Protein AF-A0A8J7TDW5-F1 (afdb_monomer_lite)

InterPro domains:
  IPR042567 Spindlin/spermiogenesis-specific domain superfamily [G3DSA:2.80.10.70] (2-110)

pLDDT: mean 83.01, std 13.61, range [36.34, 96.0]

Structure (mmCIF, N/CA/C/O backbone):
data_AF-A0A8J7TDW5-F1
#
_entry.id   AF-A0A8J7TDW5-F1
#
loop_
_atom_site.group_PDB
_atom_site.id
_atom_site.type_symbol
_atom_site.label_atom_id
_atom_site.label_alt_id
_atom_site.label_comp_id
_atom_site.label_asym_id
_atom_site.label_entity_id
_atom_site.label_seq_id
_atom_site.pdbx_PDB_ins_code
_atom_site.Cartn_x
_atom_site.Cartn_y
_atom_site.Cartn_z
_atom_site.occupancy
_atom_site.B_iso_or_equiv
_atom_site.auth_seq_id
_atom_site.auth_comp_id
_atom_site.auth_asym_id
_atom_site.auth_atom_id
_atom_site.pdbx_PDB_model_num
ATOM 1 N N . MET A 1 1 ? 6.252 -26.415 -22.460 1.00 36.34 1 MET A N 1
ATOM 2 C CA . MET A 1 1 ? 7.659 -26.173 -22.074 1.00 36.34 1 MET A CA 1
ATOM 3 C C . MET A 1 1 ? 7.714 -26.194 -20.548 1.00 36.34 1 MET A C 1
ATOM 5 O O . MET A 1 1 ? 7.182 -25.281 -19.939 1.00 36.34 1 MET A O 1
ATOM 9 N N . ARG A 1 2 ? 8.193 -27.280 -19.920 1.00 44.38 2 ARG A N 1
ATOM 10 C CA . ARG A 1 2 ? 8.359 -27.355 -18.454 1.00 44.38 2 ARG A CA 1
ATOM 11 C C . ARG A 1 2 ? 9.773 -26.884 -18.127 1.00 44.38 2 ARG A C 1
ATOM 13 O O . ARG A 1 2 ? 10.728 -27.600 -18.412 1.00 44.38 2 ARG A O 1
ATOM 20 N N . LEU A 1 3 ? 9.892 -25.666 -17.610 1.00 48.12 3 LEU A N 1
ATOM 21 C CA . LEU A 1 3 ? 11.130 -25.189 -16.997 1.00 48.12 3 L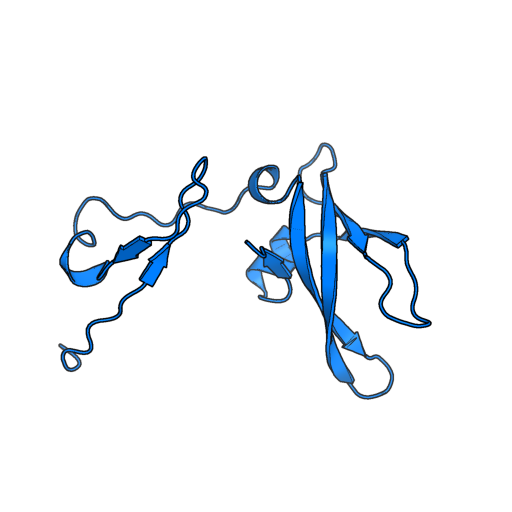EU A CA 1
ATOM 22 C C . LEU A 1 3 ? 11.374 -25.999 -15.711 1.00 48.12 3 LEU A C 1
ATOM 24 O O . LEU A 1 3 ? 10.423 -26.397 -15.039 1.00 48.12 3 LEU A O 1
ATOM 28 N N . GLY A 1 4 ? 12.641 -26.326 -15.455 1.00 47.81 4 GLY A N 1
ATOM 29 C CA . GLY A 1 4 ? 13.097 -27.247 -14.411 1.00 47.81 4 GLY A CA 1
ATOM 30 C C . GLY A 1 4 ? 12.529 -26.966 -13.016 1.00 47.81 4 GLY A C 1
ATOM 31 O O . GLY A 1 4 ? 12.219 -25.830 -12.672 1.00 47.81 4 GLY A O 1
ATOM 32 N N . GLY A 1 5 ? 12.393 -28.034 -12.226 1.00 57.06 5 GLY A N 1
ATOM 33 C CA . GLY A 1 5 ? 11.726 -28.069 -10.923 1.00 57.06 5 GLY A CA 1
ATOM 34 C C . GLY A 1 5 ? 12.406 -27.274 -9.808 1.00 57.06 5 GLY A C 1
ATOM 35 O O . GLY A 1 5 ? 12.922 -27.867 -8.864 1.00 57.06 5 GLY A O 1
ATOM 36 N N . GLN A 1 6 ? 12.363 -25.945 -9.880 1.00 62.31 6 GLN A N 1
ATOM 37 C CA . GLN A 1 6 ? 12.472 -25.125 -8.680 1.00 62.31 6 GLN A CA 1
ATOM 38 C C . GLN A 1 6 ? 11.124 -25.097 -7.961 1.00 62.31 6 GLN A C 1
ATOM 40 O O . GLN A 1 6 ? 10.111 -24.642 -8.491 1.00 62.31 6 GLN A O 1
ATOM 45 N N . GLU A 1 7 ? 11.119 -25.627 -6.741 1.00 71.75 7 GLU A N 1
ATOM 46 C CA . GLU A 1 7 ? 9.991 -25.535 -5.824 1.00 71.75 7 GLU A CA 1
ATOM 47 C C . GLU A 1 7 ? 10.049 -24.170 -5.128 1.00 71.75 7 GLU A C 1
ATOM 49 O O . GLU A 1 7 ? 10.918 -23.915 -4.295 1.00 71.75 7 GLU A O 1
ATOM 54 N N . TYR A 1 8 ? 9.143 -23.267 -5.504 1.00 77.69 8 TYR A N 1
ATOM 55 C CA . TYR A 1 8 ? 9.021 -21.962 -4.858 1.00 77.69 8 TYR A CA 1
ATOM 56 C C . TYR A 1 8 ? 8.172 -22.092 -3.593 1.00 77.69 8 TYR A C 1
ATOM 58 O O . TYR A 1 8 ? 7.005 -22.486 -3.656 1.00 77.69 8 TYR A O 1
ATOM 66 N N . ILE A 1 9 ? 8.766 -21.758 -2.446 1.00 84.38 9 ILE A N 1
ATOM 67 C CA . ILE A 1 9 ? 8.079 -21.711 -1.155 1.00 84.38 9 ILE A CA 1
ATOM 68 C C . ILE A 1 9 ? 7.713 -20.256 -0.855 1.00 84.38 9 ILE A C 1
ATOM 70 O O . ILE A 1 9 ? 8.578 -19.388 -0.767 1.00 84.38 9 ILE A O 1
ATOM 74 N N . PHE A 1 10 ? 6.424 -20.003 -0.663 1.00 84.31 10 PHE A N 1
ATOM 75 C CA . PHE A 1 10 ? 5.873 -18.684 -0.376 1.00 84.31 10 PHE A CA 1
ATOM 76 C C . PHE A 1 10 ? 5.650 -18.503 1.120 1.00 84.31 10 PHE A C 1
ATOM 78 O O . PHE A 1 10 ? 5.081 -19.388 1.764 1.00 84.31 10 PHE A O 1
ATOM 85 N N . LYS A 1 11 ? 6.053 -17.344 1.658 1.00 87.94 11 LYS A N 1
ATOM 86 C CA . LYS A 1 11 ? 5.669 -16.903 3.004 1.00 87.94 11 LYS A CA 1
ATOM 87 C C . LYS A 1 11 ? 4.324 -16.201 2.923 1.00 87.94 11 LYS A C 1
ATOM 89 O O . LYS A 1 11 ? 4.226 -15.181 2.254 1.00 87.94 11 LYS A O 1
ATOM 94 N N . ILE A 1 12 ? 3.314 -16.698 3.624 1.00 86.75 12 ILE A N 1
ATOM 95 C CA . ILE A 1 12 ? 1.962 -16.130 3.582 1.00 86.75 12 ILE A CA 1
ATOM 96 C C . ILE A 1 12 ? 1.528 -15.723 4.989 1.00 86.75 12 ILE A C 1
ATOM 98 O O . ILE A 1 12 ? 1.668 -16.498 5.941 1.00 86.75 12 ILE A O 1
ATOM 102 N N . LYS A 1 13 ? 1.006 -14.498 5.111 1.00 86.00 13 LYS A N 1
ATOM 103 C CA . LYS A 1 13 ? 0.278 -14.006 6.285 1.00 86.00 13 LYS A CA 1
ATOM 104 C C . LYS A 1 13 ? -1.206 -14.027 5.950 1.00 86.00 13 LYS A C 1
ATOM 106 O O . LYS A 1 13 ? -1.617 -13.328 5.034 1.00 86.00 13 LYS A O 1
ATOM 111 N N . TYR A 1 14 ? -1.990 -14.818 6.672 1.00 84.44 14 TYR A N 1
ATOM 112 C CA . TYR A 1 14 ? -3.442 -14.800 6.514 1.00 84.44 14 TYR A CA 1
ATOM 113 C C . TYR A 1 14 ? -4.074 -13.688 7.345 1.00 84.44 14 TYR A C 1
ATOM 115 O O . TYR A 1 14 ? -3.629 -13.402 8.464 1.00 84.44 14 TYR A O 1
ATOM 123 N N . ASP A 1 15 ? -5.155 -13.119 6.824 1.00 78.69 15 ASP A N 1
ATOM 124 C CA . ASP A 1 15 ? -5.961 -12.138 7.538 1.00 78.69 15 ASP A CA 1
ATOM 125 C C . ASP A 1 15 ? -6.511 -12.704 8.850 1.00 78.69 15 ASP A C 1
ATOM 127 O O . ASP A 1 15 ? -6.909 -13.863 8.943 1.00 78.69 15 ASP A O 1
ATOM 131 N N . GLY A 1 16 ? -6.490 -11.884 9.903 1.00 80.94 16 GLY A N 1
ATOM 132 C CA . GLY A 1 16 ? -6.918 -12.282 11.249 1.00 80.94 16 GLY A CA 1
ATOM 133 C C . GLY A 1 16 ? -5.906 -13.129 12.029 1.00 80.94 16 GLY A C 1
ATOM 134 O O . GLY A 1 16 ? -6.105 -13.365 13.222 1.00 80.94 16 GLY A O 1
ATOM 135 N N . PHE A 1 17 ? -4.787 -13.536 11.421 1.00 81.81 17 PHE A N 1
ATOM 136 C CA . PHE A 1 17 ? -3.778 -14.349 12.092 1.00 81.81 17 PHE A CA 1
ATOM 137 C C . PHE A 1 17 ? -2.445 -13.622 12.305 1.00 81.81 17 PHE A C 1
ATOM 139 O O . PHE A 1 17 ? -1.945 -12.881 11.464 1.00 81.81 17 PHE A O 1
ATOM 146 N N . ARG A 1 18 ? -1.817 -13.892 13.457 1.00 81.88 18 ARG A N 1
ATOM 147 C CA . ARG A 1 18 ? -0.483 -13.364 13.805 1.00 81.88 18 ARG A CA 1
ATOM 148 C C . ARG A 1 18 ? 0.680 -14.201 13.265 1.00 81.88 18 ARG A C 1
ATOM 150 O O . ARG A 1 18 ? 1.810 -13.726 13.262 1.00 81.88 18 ARG A O 1
ATOM 157 N N . LYS A 1 19 ? 0.433 -15.457 12.885 1.00 87.50 19 LYS A N 1
ATOM 158 C CA . LYS A 1 19 ? 1.475 -16.389 12.428 1.00 87.50 19 LYS A CA 1
ATOM 159 C C . LYS A 1 19 ? 1.733 -16.224 10.928 1.00 87.50 19 LYS A C 1
ATOM 161 O O . LYS A 1 19 ? 0.921 -15.656 10.210 1.00 87.50 19 LYS A O 1
ATOM 166 N N . MET A 1 20 ? 2.879 -16.732 10.490 1.00 89.75 20 MET A N 1
ATOM 167 C CA . MET A 1 20 ? 3.255 -16.842 9.081 1.00 89.75 20 MET A CA 1
ATOM 168 C C . MET A 1 20 ? 3.313 -18.318 8.704 1.00 89.75 20 MET A C 1
ATOM 170 O O . MET A 1 20 ? 3.721 -19.144 9.525 1.00 89.75 20 MET A O 1
ATOM 174 N N . TRP A 1 21 ? 2.965 -18.634 7.462 1.00 87.50 21 TRP A N 1
ATOM 175 C CA . TRP A 1 21 ? 3.000 -19.991 6.925 1.00 87.50 21 TRP A CA 1
ATOM 176 C C . TRP A 1 21 ? 3.854 -20.074 5.670 1.00 87.50 21 TRP A C 1
ATOM 178 O O . TRP A 1 21 ? 4.055 -19.077 4.981 1.00 87.50 21 TRP A O 1
ATOM 188 N N . TRP A 1 22 ? 4.337 -21.280 5.387 1.00 87.50 22 TRP A N 1
ATOM 189 C CA . TRP A 1 22 ? 5.184 -21.578 4.242 1.00 87.50 22 TRP A CA 1
ATOM 190 C C . TRP A 1 22 ? 4.503 -22.615 3.356 1.00 87.50 22 TRP A C 1
ATOM 192 O O . TRP A 1 22 ? 4.225 -23.722 3.815 1.00 87.50 22 TRP A O 1
ATOM 202 N N . PHE A 1 23 ? 4.238 -22.262 2.098 1.00 83.62 23 PHE A N 1
ATOM 203 C CA . PHE A 1 23 ? 3.557 -23.144 1.151 1.00 83.62 23 PHE A CA 1
ATOM 204 C C . PHE A 1 23 ? 4.284 -23.221 -0.185 1.00 83.62 23 PHE A C 1
ATOM 206 O O . PHE A 1 23 ? 4.633 -22.199 -0.769 1.00 83.62 23 PHE A O 1
ATOM 213 N N . ALA A 1 24 ? 4.408 -24.433 -0.722 1.00 84.00 24 ALA A N 1
ATOM 214 C CA . ALA A 1 24 ? 4.658 -24.645 -2.142 1.00 84.00 24 ALA A CA 1
ATOM 215 C C . ALA A 1 24 ? 3.326 -24.518 -2.906 1.00 84.00 24 ALA A C 1
ATOM 217 O O . ALA A 1 24 ? 2.674 -25.518 -3.212 1.00 84.00 24 ALA A O 1
ATOM 218 N N . LEU A 1 25 ? 2.881 -23.278 -3.151 1.00 77.75 25 LEU A N 1
ATOM 219 C CA . LEU A 1 25 ? 1.557 -22.982 -3.727 1.00 77.75 25 LEU A CA 1
ATOM 220 C C . LEU A 1 25 ? 1.306 -23.724 -5.049 1.00 77.75 25 LEU A C 1
ATOM 222 O O . LEU A 1 25 ? 0.235 -24.296 -5.257 1.00 77.75 25 LEU A O 1
ATOM 226 N N . TRP A 1 26 ? 2.333 -23.796 -5.897 1.00 74.00 26 TRP A N 1
ATOM 227 C CA . TRP A 1 26 ? 2.268 -24.407 -7.226 1.00 74.00 26 TRP A CA 1
ATOM 228 C C . TRP A 1 26 ? 2.105 -25.927 -7.230 1.00 74.00 26 TRP A C 1
ATOM 230 O O . TRP A 1 26 ? 1.688 -26.490 -8.234 1.00 74.00 26 TRP A O 1
ATOM 240 N N . LYS A 1 27 ? 2.406 -26.603 -6.119 1.00 69.62 27 LYS A N 1
ATOM 241 C CA . LYS A 1 27 ? 2.237 -28.056 -5.998 1.00 69.62 27 LYS A CA 1
ATOM 242 C C . LYS A 1 27 ? 0.838 -28.442 -5.523 1.00 69.62 27 LYS A C 1
ATOM 244 O O . LYS A 1 27 ? 0.386 -29.547 -5.802 1.00 69.62 27 LYS A O 1
ATOM 249 N N . ASN A 1 28 ? 0.176 -27.541 -4.797 1.00 62.72 28 ASN A N 1
ATOM 250 C CA . ASN A 1 28 ? -0.983 -27.892 -3.985 1.00 62.72 28 ASN A CA 1
ATOM 251 C C . ASN A 1 28 ? -2.294 -27.229 -4.435 1.00 62.72 28 ASN A C 1
ATOM 253 O O . ASN A 1 28 ? -3.349 -27.765 -4.106 1.00 62.72 28 ASN A O 1
ATOM 257 N N . CYS A 1 29 ? -2.265 -26.085 -5.137 1.00 62.47 29 CYS A N 1
ATOM 258 C CA . CYS A 1 29 ? -3.462 -25.227 -5.200 1.00 62.47 29 CYS A CA 1
ATOM 259 C C . CYS A 1 29 ? -3.810 -24.616 -6.572 1.00 62.47 29 CYS A C 1
ATOM 261 O O . CYS A 1 29 ? -4.883 -24.022 -6.685 1.00 62.47 29 CYS A O 1
ATOM 263 N N . MET A 1 30 ? -2.949 -24.717 -7.596 1.00 59.97 30 MET A N 1
ATOM 264 C CA . MET A 1 30 ? -3.076 -23.868 -8.797 1.00 59.97 30 MET A CA 1
ATOM 265 C C . MET A 1 30 ? -4.308 -24.180 -9.663 1.00 59.97 30 MET A C 1
ATOM 267 O O . MET A 1 30 ? -4.923 -23.261 -10.189 1.00 59.97 30 MET A O 1
ATOM 271 N N . ASP A 1 31 ? -4.712 -25.448 -9.770 1.00 58.22 31 ASP A N 1
ATOM 272 C CA . ASP A 1 31 ? -5.680 -25.850 -10.800 1.00 58.22 31 ASP A CA 1
ATOM 273 C C . ASP A 1 31 ? -7.156 -25.671 -10.399 1.00 58.22 31 ASP A C 1
ATOM 275 O O . ASP A 1 31 ? -8.040 -25.928 -11.217 1.00 58.22 31 ASP A O 1
ATOM 279 N N . SER A 1 32 ? -7.478 -25.275 -9.156 1.00 64.19 32 SER A N 1
ATOM 280 C CA . SER A 1 32 ? -8.895 -25.166 -8.739 1.00 64.19 32 SER A CA 1
ATOM 281 C C . SER A 1 32 ? -9.227 -24.214 -7.585 1.00 64.19 32 SER A C 1
ATOM 283 O O . SER A 1 32 ? -10.405 -23.921 -7.406 1.00 64.19 32 SER A O 1
ATOM 285 N N . TYR A 1 33 ? -8.258 -23.747 -6.783 1.00 73.12 33 TYR A N 1
ATOM 286 C CA . TYR A 1 33 ? -8.580 -23.062 -5.514 1.00 73.12 33 TYR A CA 1
ATOM 287 C C . TYR A 1 33 ? -7.741 -21.818 -5.204 1.00 73.12 33 TYR A C 1
ATOM 289 O O . TYR A 1 33 ? -7.933 -21.215 -4.149 1.00 73.12 33 TYR A O 1
ATOM 297 N N . LEU A 1 34 ? -6.796 -21.444 -6.072 1.00 81.19 34 LEU A N 1
ATOM 298 C CA . LEU A 1 34 ? -5.971 -20.254 -5.883 1.00 81.19 34 LEU A CA 1
ATOM 299 C C . LEU A 1 34 ? -6.413 -19.153 -6.846 1.00 81.19 34 LEU A C 1
ATOM 301 O O . LEU A 1 34 ? -6.267 -19.287 -8.057 1.00 81.19 34 LEU A O 1
ATOM 305 N N . GLU A 1 35 ? -6.901 -18.055 -6.284 1.00 81.81 35 GLU A N 1
ATOM 306 C CA . GLU A 1 35 ? -7.269 -16.844 -7.010 1.00 81.81 35 GLU A CA 1
ATOM 307 C C . GLU A 1 35 ? -6.518 -15.654 -6.408 1.00 81.81 35 GLU A C 1
ATOM 309 O O . GLU A 1 35 ? -6.345 -15.563 -5.189 1.00 81.81 35 GLU A O 1
ATOM 314 N N . LEU A 1 36 ? -6.050 -14.751 -7.270 1.00 81.00 36 LEU A N 1
ATOM 315 C CA . LEU A 1 36 ? -5.516 -13.463 -6.844 1.00 81.00 36 LEU A CA 1
ATOM 316 C C . LEU A 1 36 ? -6.685 -12.500 -6.669 1.00 81.00 36 LEU A C 1
ATOM 318 O O . LEU A 1 36 ? -7.370 -12.174 -7.636 1.00 81.00 36 LEU A O 1
ATOM 322 N N . LEU A 1 37 ? -6.903 -12.052 -5.436 1.00 81.38 37 LEU A N 1
ATOM 323 C CA . LEU A 1 37 ? -7.930 -11.062 -5.141 1.00 81.38 37 LEU A CA 1
ATOM 324 C C . LEU A 1 37 ? -7.390 -9.648 -5.390 1.00 81.38 37 LEU A C 1
ATOM 326 O O . LEU A 1 37 ? -6.227 -9.382 -5.069 1.00 81.38 37 LEU A O 1
ATOM 330 N N . PRO A 1 38 ? -8.216 -8.731 -5.923 1.00 78.88 38 PRO A N 1
ATOM 331 C CA . PRO A 1 38 ? -7.835 -7.333 -6.025 1.00 78.88 38 PRO A CA 1
ATOM 332 C C . PRO A 1 38 ? -7.619 -6.752 -4.626 1.00 78.88 38 PRO A C 1
ATOM 334 O O . PRO A 1 38 ? -8.367 -7.040 -3.685 1.00 78.88 38 PRO A O 1
ATOM 337 N N . VAL A 1 39 ? -6.594 -5.916 -4.486 1.00 81.81 39 VAL A N 1
ATOM 338 C CA . VAL A 1 39 ? -6.375 -5.181 -3.243 1.00 81.81 39 VAL A CA 1
ATOM 339 C C . VAL A 1 39 ? -7.408 -4.060 -3.158 1.00 81.81 39 VAL A C 1
ATOM 341 O O . VAL A 1 39 ? -7.595 -3.306 -4.108 1.00 81.81 39 VAL A O 1
ATOM 344 N N . SER A 1 40 ? -8.108 -3.976 -2.028 1.00 85.81 40 SER A N 1
ATOM 345 C CA . SER A 1 40 ? -9.078 -2.923 -1.746 1.00 85.81 40 SER A CA 1
ATOM 346 C C . SER A 1 40 ? -8.488 -1.901 -0.777 1.00 85.81 40 SER A C 1
ATOM 348 O O . SER A 1 40 ? -7.556 -2.194 -0.023 1.00 85.81 40 SER A O 1
ATOM 350 N N . ALA A 1 41 ? -9.075 -0.706 -0.751 1.00 87.06 41 ALA A N 1
ATOM 351 C CA . ALA A 1 41 ? -8.681 0.345 0.179 1.00 87.06 41 ALA A CA 1
ATOM 352 C C . ALA A 1 41 ? -8.742 -0.090 1.654 1.00 87.06 41 ALA A C 1
ATOM 354 O O . ALA A 1 41 ? -7.880 0.259 2.462 1.00 87.06 41 ALA A O 1
ATOM 355 N N . GLU A 1 42 ? -9.724 -0.914 2.013 1.00 85.69 42 GLU A N 1
ATOM 356 C CA . GLU A 1 42 ? -9.899 -1.405 3.382 1.00 85.69 42 GLU A CA 1
ATOM 357 C C . GLU A 1 42 ? -8.708 -2.246 3.865 1.00 85.69 42 GLU A C 1
ATOM 359 O O . GLU A 1 42 ? -8.439 -2.305 5.065 1.00 85.69 42 GLU A O 1
ATOM 364 N N . HIS A 1 43 ? -7.949 -2.858 2.950 1.00 87.06 43 HIS A N 1
ATOM 365 C CA . HIS A 1 43 ? -6.778 -3.659 3.302 1.00 87.06 43 HIS A CA 1
ATOM 366 C C . HIS A 1 43 ? -5.598 -2.817 3.812 1.00 87.06 43 HIS A C 1
ATOM 368 O O . HIS A 1 43 ? -4.745 -3.351 4.528 1.00 87.06 43 HIS A O 1
ATOM 374 N N . PHE A 1 44 ? -5.551 -1.521 3.483 1.00 91.12 44 PHE A N 1
ATOM 375 C CA . PHE A 1 44 ? -4.478 -0.610 3.888 1.00 91.12 44 PHE A CA 1
ATOM 376 C C . PHE A 1 44 ? -4.723 0.029 5.251 1.00 91.12 44 PHE A C 1
ATOM 378 O O . PHE A 1 44 ? -3.779 0.205 6.020 1.00 91.12 44 PHE A O 1
ATOM 385 N N . VAL A 1 45 ? -5.971 0.376 5.572 1.00 93.06 45 VAL A N 1
ATOM 386 C CA . VAL A 1 45 ? -6.287 1.167 6.768 1.00 93.06 45 VAL A CA 1
ATOM 387 C C . VAL A 1 45 ? -5.792 0.467 8.040 1.00 93.06 45 VAL A C 1
ATOM 389 O O . VAL A 1 45 ? -6.075 -0.699 8.315 1.00 93.06 45 VAL A O 1
ATOM 392 N N . GLY A 1 46 ? -5.011 1.194 8.837 1.00 91.62 46 GLY A N 1
ATOM 393 C CA . GLY A 1 46 ? -4.419 0.715 10.081 1.00 91.62 46 GLY A CA 1
ATOM 394 C C . GLY A 1 46 ? -3.162 -0.144 9.915 1.00 91.62 46 GLY A C 1
ATOM 395 O O . GLY A 1 46 ? -2.621 -0.601 10.931 1.00 91.62 46 GLY A O 1
ATOM 396 N N . LYS A 1 47 ? -2.684 -0.377 8.687 1.00 91.88 47 LYS A N 1
ATOM 397 C CA . LYS A 1 47 ? -1.426 -1.085 8.426 1.00 91.88 47 LYS A CA 1
ATOM 398 C C . LYS A 1 47 ? -0.230 -0.145 8.524 1.00 91.88 47 LYS A C 1
ATOM 400 O O . LYS A 1 47 ? -0.337 1.058 8.297 1.00 91.88 47 LYS A O 1
ATOM 405 N N . LYS A 1 48 ? 0.922 -0.725 8.863 1.00 93.25 48 LYS A N 1
ATOM 406 C CA . LYS A 1 48 ? 2.210 -0.077 8.627 1.00 93.25 48 LYS A CA 1
ATOM 407 C C . LYS A 1 48 ? 2.574 -0.263 7.158 1.00 93.25 48 LYS A C 1
ATOM 409 O O . LYS A 1 48 ? 2.291 -1.326 6.598 1.00 93.25 48 LYS A O 1
ATOM 414 N N . VAL A 1 49 ? 3.215 0.733 6.574 1.00 93.44 49 VAL A N 1
ATOM 415 C CA . VAL A 1 49 ? 3.703 0.702 5.199 1.00 93.44 49 VAL A CA 1
ATOM 416 C C . VAL A 1 49 ? 5.137 1.213 5.127 1.00 93.44 49 VAL A C 1
ATOM 418 O O . VAL A 1 49 ? 5.576 1.946 6.007 1.00 93.44 49 VAL A O 1
ATOM 421 N N . GLU A 1 50 ? 5.851 0.818 4.086 1.00 94.19 50 GLU A N 1
ATOM 422 C CA . GLU A 1 50 ? 7.039 1.516 3.603 1.00 94.19 50 GLU A CA 1
ATOM 423 C C . GLU A 1 50 ? 6.666 2.129 2.252 1.00 94.19 50 GLU A C 1
ATOM 425 O O . GLU A 1 50 ? 6.181 1.406 1.376 1.00 94.19 50 GLU A O 1
ATOM 430 N N . HIS A 1 51 ? 6.834 3.442 2.110 1.00 94.06 51 HIS A N 1
ATOM 431 C CA . HIS A 1 51 ? 6.525 4.191 0.891 1.00 94.06 51 HIS A CA 1
ATOM 432 C C . HIS A 1 51 ? 7.823 4.709 0.277 1.00 94.06 51 HIS A C 1
ATOM 434 O O . HIS A 1 51 ? 8.612 5.376 0.942 1.00 94.06 51 HIS A O 1
ATOM 440 N N . MET A 1 52 ? 8.066 4.352 -0.971 1.00 95.00 52 MET A N 1
ATOM 441 C CA . MET A 1 52 ? 9.182 4.811 -1.767 1.00 95.00 52 MET A CA 1
ATOM 442 C C . MET A 1 52 ? 8.941 6.238 -2.253 1.00 95.00 52 MET A C 1
ATOM 444 O O . MET A 1 52 ? 7.910 6.541 -2.838 1.00 95.00 52 MET A O 1
ATOM 448 N N . PHE A 1 53 ? 9.938 7.089 -2.071 1.00 91.31 53 PHE A N 1
ATOM 449 C CA . PHE A 1 53 ? 10.007 8.412 -2.667 1.00 91.31 53 PHE A CA 1
ATOM 450 C C . PHE A 1 53 ? 11.308 8.540 -3.445 1.00 91.31 53 PHE A C 1
ATOM 452 O O . PHE A 1 53 ? 12.324 7.953 -3.073 1.00 91.31 53 PHE A O 1
ATOM 459 N N . VAL A 1 54 ? 11.285 9.333 -4.510 1.00 92.00 54 VAL A N 1
ATOM 460 C CA . VAL A 1 54 ? 12.483 9.662 -5.282 1.00 92.00 54 VAL A CA 1
ATOM 461 C C . VAL A 1 54 ? 12.958 11.050 -4.875 1.00 92.00 54 VAL A C 1
ATOM 463 O O . VAL A 1 54 ? 12.226 12.032 -5.009 1.00 92.00 54 VAL A O 1
ATOM 466 N N . SER A 1 55 ? 14.191 11.133 -4.382 1.00 86.19 55 SER A N 1
ATOM 467 C CA . SER A 1 55 ? 14.855 12.391 -4.054 1.00 86.19 55 SER A CA 1
ATOM 468 C C . SER A 1 55 ? 14.958 13.270 -5.298 1.00 86.19 55 SER A C 1
ATOM 470 O O . SER A 1 55 ? 15.496 12.868 -6.331 1.00 86.19 55 SER A O 1
ATOM 472 N N . SER A 1 56 ? 14.475 14.508 -5.199 1.00 87.19 56 SER A N 1
ATOM 473 C CA . SER A 1 56 ? 14.565 15.470 -6.299 1.00 87.19 56 SER A CA 1
ATOM 474 C C . SER A 1 56 ? 15.990 15.965 -6.561 1.00 87.19 56 SER A C 1
ATOM 476 O O . SER A 1 56 ? 16.240 16.547 -7.614 1.00 87.19 56 SER A O 1
ATOM 478 N N . GLU A 1 57 ? 16.910 15.790 -5.607 1.00 90.25 57 GLU A N 1
ATOM 479 C CA . GLU A 1 57 ? 18.281 16.305 -5.704 1.00 90.25 57 GLU A CA 1
ATOM 480 C C . GLU A 1 57 ? 19.198 15.377 -6.504 1.00 90.25 57 GLU A C 1
ATOM 482 O O . GLU A 1 57 ? 19.972 15.838 -7.344 1.00 90.25 57 GLU A O 1
ATOM 487 N N . ASP A 1 58 ? 19.105 14.072 -6.254 1.00 92.25 58 ASP A N 1
ATOM 488 C CA . ASP A 1 58 ? 20.015 13.067 -6.809 1.00 92.25 58 ASP A CA 1
ATOM 489 C C . ASP A 1 58 ? 19.304 11.890 -7.494 1.00 92.25 58 ASP A C 1
ATOM 491 O O . ASP A 1 58 ? 19.966 11.034 -8.083 1.00 92.25 58 ASP A O 1
ATOM 495 N N . GLY A 1 59 ? 17.968 11.858 -7.472 1.00 93.06 59 GLY A N 1
ATOM 496 C CA . GLY A 1 59 ? 17.167 10.790 -8.069 1.00 93.06 59 GLY A CA 1
ATOM 497 C C . GLY A 1 59 ? 17.233 9.469 -7.306 1.00 93.06 59 GLY A C 1
ATOM 498 O O . GLY A 1 59 ? 16.831 8.443 -7.852 1.00 93.06 59 GLY A O 1
ATOM 499 N N . SER A 1 60 ? 17.768 9.462 -6.083 1.00 92.25 60 SER A N 1
ATOM 500 C CA . SER A 1 60 ? 17.838 8.255 -5.264 1.00 92.25 60 SER A CA 1
ATOM 501 C C . SER A 1 60 ? 16.462 7.852 -4.727 1.00 92.25 60 SER A C 1
ATOM 503 O O . SER A 1 60 ? 15.625 8.698 -4.414 1.00 92.25 60 SER A O 1
ATOM 505 N N . GLU A 1 61 ? 16.222 6.544 -4.632 1.00 93.25 61 GLU A N 1
ATOM 506 C CA . GLU A 1 61 ? 15.015 5.981 -4.024 1.00 93.25 61 GLU A CA 1
ATOM 507 C C . GLU A 1 61 ? 15.204 5.835 -2.509 1.00 93.25 61 GLU A C 1
ATOM 509 O O . GLU A 1 61 ? 16.136 5.170 -2.046 1.00 93.25 61 GLU A O 1
ATOM 514 N N . CYS A 1 62 ? 14.278 6.398 -1.737 1.00 90.44 62 CYS A N 1
ATOM 515 C CA . CYS A 1 62 ? 14.245 6.330 -0.280 1.00 90.44 62 CYS A CA 1
ATOM 516 C C . CYS A 1 62 ? 12.932 5.699 0.184 1.00 90.44 62 CYS A C 1
ATOM 518 O O . CYS A 1 62 ? 11.863 6.081 -0.279 1.00 90.44 62 CYS A O 1
ATOM 520 N N . TRP A 1 63 ? 12.995 4.762 1.132 1.00 92.12 63 TRP A N 1
ATOM 521 C CA . TRP A 1 63 ? 11.816 4.080 1.674 1.00 92.12 63 TRP A CA 1
ATOM 522 C C . TRP A 1 63 ? 11.464 4.636 3.047 1.00 92.12 63 TRP A C 1
ATOM 524 O O . TRP A 1 63 ? 12.240 4.510 3.990 1.00 92.12 63 TRP A O 1
ATOM 534 N N . TRP A 1 6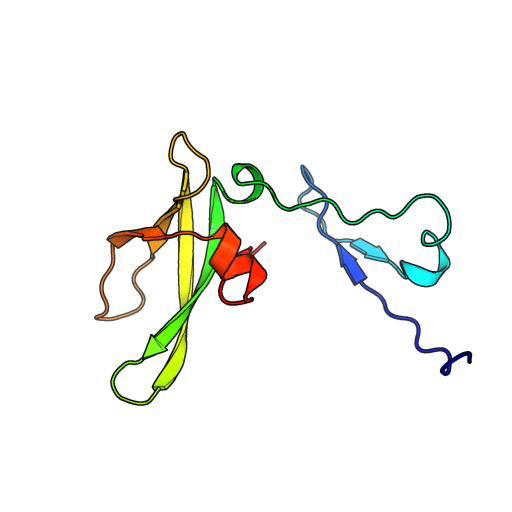4 ? 10.284 5.233 3.151 1.00 91.00 64 TRP A N 1
ATOM 535 C CA . TRP A 1 64 ? 9.829 5.931 4.341 1.00 91.00 64 TRP A CA 1
ATOM 536 C C . TRP A 1 64 ? 8.810 5.092 5.111 1.00 91.00 64 TRP A C 1
ATOM 538 O O . TRP A 1 64 ? 7.788 4.686 4.542 1.00 91.00 64 TRP A O 1
ATOM 548 N N . PRO A 1 65 ? 9.046 4.830 6.406 1.00 92.25 65 PRO A N 1
ATOM 549 C CA . PRO A 1 65 ? 8.100 4.104 7.232 1.00 92.25 65 PRO A CA 1
ATOM 550 C C . PRO A 1 65 ? 6.883 4.980 7.553 1.00 92.25 65 PRO A C 1
ATOM 552 O O . PRO A 1 65 ? 6.993 6.101 8.048 1.00 92.25 65 PRO A O 1
ATOM 555 N N . GLY A 1 66 ? 5.692 4.435 7.330 1.00 92.56 66 GLY A N 1
ATOM 556 C CA . GLY A 1 66 ? 4.432 5.116 7.596 1.00 92.56 66 GLY A CA 1
ATOM 557 C C . GLY A 1 66 ? 3.365 4.202 8.180 1.00 92.56 66 GLY A C 1
ATOM 558 O O . GLY A 1 66 ? 3.499 2.975 8.258 1.00 92.56 66 GLY A O 1
ATOM 559 N N . ARG A 1 67 ? 2.261 4.809 8.605 1.00 94.19 67 ARG A N 1
ATOM 560 C CA . ARG A 1 67 ? 1.050 4.113 9.032 1.00 94.19 67 ARG A CA 1
ATOM 561 C C . ARG A 1 67 ? -0.152 4.711 8.329 1.00 94.19 67 ARG A C 1
ATOM 563 O O . ARG A 1 67 ? -0.425 5.897 8.456 1.00 94.19 67 ARG A O 1
ATOM 570 N N . VAL A 1 68 ? -0.918 3.873 7.644 1.00 94.56 68 VAL A N 1
ATOM 571 C CA . VAL A 1 68 ? -2.170 4.311 7.028 1.00 94.56 68 VAL A CA 1
ATOM 572 C C . VAL A 1 68 ? -3.201 4.499 8.134 1.00 94.56 68 VAL A C 1
ATOM 574 O O . VAL A 1 68 ? -3.528 3.561 8.867 1.00 94.56 68 VAL A O 1
ATOM 577 N N . VAL A 1 69 ? -3.698 5.718 8.286 1.00 94.62 69 VAL A N 1
ATOM 578 C CA . VAL A 1 69 ? -4.625 6.103 9.353 1.00 94.62 69 VAL A CA 1
ATOM 579 C C . VAL A 1 69 ? -6.063 6.011 8.876 1.00 94.62 69 VAL A C 1
ATOM 581 O O . VAL A 1 69 ? -6.926 5.537 9.614 1.00 94.62 69 VAL A O 1
ATOM 584 N N . ASN A 1 70 ? -6.326 6.459 7.652 1.00 94.81 70 ASN A N 1
ATOM 585 C CA . ASN A 1 70 ? -7.672 6.518 7.106 1.00 94.81 70 ASN A CA 1
ATOM 586 C C . ASN A 1 70 ? -7.650 6.474 5.576 1.00 94.81 70 ASN A C 1
ATOM 588 O O . ASN A 1 70 ? -6.600 6.631 4.959 1.00 94.81 70 ASN A O 1
ATOM 592 N N . VAL A 1 71 ? -8.821 6.307 4.978 1.00 95.00 71 VAL A N 1
ATOM 593 C CA . VAL A 1 71 ? -9.057 6.513 3.549 1.00 95.00 71 VAL A CA 1
ATOM 594 C C . VAL A 1 71 ? -10.249 7.450 3.384 1.00 95.00 71 VAL A C 1
ATOM 596 O O . VAL A 1 71 ? -11.151 7.487 4.228 1.00 95.00 71 VAL A O 1
ATOM 599 N N . ASN A 1 72 ? -10.243 8.263 2.335 1.00 92.56 72 ASN A N 1
ATOM 600 C CA . ASN A 1 72 ? -11.367 9.130 2.027 1.00 92.56 72 ASN A CA 1
ATOM 601 C C . ASN A 1 72 ? -12.619 8.314 1.619 1.00 92.56 72 ASN A C 1
ATOM 603 O O . ASN A 1 72 ? -12.601 7.090 1.494 1.00 92.56 72 ASN A O 1
ATOM 607 N N . ARG A 1 73 ? -13.750 9.000 1.413 1.00 88.88 73 ARG A N 1
ATOM 608 C CA . ARG A 1 73 ? -15.038 8.336 1.123 1.00 88.88 73 ARG A CA 1
ATOM 609 C C . ARG A 1 73 ? -15.074 7.607 -0.220 1.00 88.88 73 ARG A C 1
ATOM 611 O O . ARG A 1 73 ? -15.903 6.720 -0.389 1.00 88.88 73 ARG A O 1
ATOM 618 N N . THR A 1 74 ? -14.249 8.029 -1.168 1.00 90.31 74 THR A N 1
ATOM 619 C CA . THR A 1 74 ? -14.169 7.475 -2.522 1.00 90.31 74 THR A CA 1
ATOM 620 C C . THR A 1 74 ? -13.201 6.297 -2.615 1.00 90.31 74 THR A C 1
ATOM 622 O O . THR A 1 74 ? -13.300 5.528 -3.565 1.00 90.31 74 THR A O 1
ATOM 625 N N . GLY A 1 75 ? -12.349 6.089 -1.605 1.00 88.81 75 GLY A N 1
ATOM 626 C CA . GLY A 1 75 ? -11.421 4.961 -1.536 1.00 88.81 75 GLY A CA 1
ATOM 627 C C . GLY A 1 75 ? -10.129 5.158 -2.333 1.00 88.81 75 GLY A C 1
ATOM 628 O O . GLY A 1 75 ? -9.368 4.208 -2.470 1.00 88.81 75 GLY A O 1
ATOM 629 N N . ASP A 1 76 ? -9.901 6.355 -2.870 1.00 91.62 76 ASP A N 1
ATOM 630 C CA . ASP A 1 76 ? -8.796 6.693 -3.773 1.00 91.62 76 ASP A CA 1
ATOM 631 C C . ASP A 1 76 ? -7.646 7.415 -3.068 1.00 91.62 76 ASP A C 1
ATOM 633 O O . ASP A 1 76 ? -6.510 7.249 -3.485 1.00 91.62 76 ASP A O 1
ATOM 637 N N . LEU A 1 77 ? -7.900 8.163 -1.987 1.00 95.19 77 LEU A N 1
ATOM 638 C CA . LEU A 1 77 ? -6.848 8.849 -1.225 1.00 95.19 77 LEU A CA 1
ATOM 639 C C . LEU A 1 77 ? -6.755 8.330 0.205 1.00 95.19 77 LEU A C 1
ATOM 641 O O . LEU A 1 77 ? -7.747 8.281 0.940 1.00 95.19 77 LEU A O 1
ATOM 645 N N . PHE A 1 78 ? -5.537 7.999 0.615 1.00 96.00 78 PHE A N 1
ATOM 646 C CA . PHE A 1 78 ? -5.210 7.445 1.917 1.00 96.00 78 PHE A CA 1
ATOM 647 C C . PHE A 1 78 ? -4.430 8.452 2.735 1.00 96.00 78 PHE A C 1
ATOM 649 O O . PHE A 1 78 ? -3.436 9.005 2.280 1.00 96.00 78 PHE A O 1
ATOM 656 N N . VAL A 1 79 ? -4.853 8.619 3.978 1.00 94.81 79 VAL A N 1
ATOM 657 C CA . VAL A 1 79 ? -4.170 9.434 4.971 1.00 94.81 79 VAL A CA 1
ATOM 658 C C . VAL A 1 79 ? -3.065 8.588 5.597 1.00 94.81 79 VAL A C 1
ATOM 660 O O . VAL A 1 79 ? -3.360 7.597 6.273 1.00 94.81 79 VAL A O 1
ATOM 663 N N . VAL A 1 80 ? -1.809 8.974 5.393 1.00 94.69 80 VAL A N 1
ATOM 664 C CA . VAL A 1 80 ? -0.626 8.292 5.930 1.00 94.69 80 VAL A CA 1
ATOM 665 C C . VAL A 1 80 ? 0.080 9.191 6.925 1.00 94.69 80 VAL A C 1
ATOM 667 O O . VAL A 1 80 ? 0.368 10.346 6.635 1.00 94.69 80 VAL A O 1
ATOM 670 N N . ASP A 1 81 ? 0.345 8.638 8.099 1.00 93.06 81 ASP A N 1
ATOM 671 C CA . ASP A 1 81 ? 1.150 9.247 9.149 1.00 93.06 81 ASP A CA 1
ATOM 672 C C . ASP A 1 81 ? 2.573 8.688 9.056 1.00 93.06 81 ASP A C 1
ATOM 674 O O . ASP A 1 81 ? 2.788 7.492 9.297 1.00 93.06 81 ASP A O 1
ATOM 678 N N . TYR A 1 82 ? 3.521 9.522 8.627 1.00 90.75 82 TYR A N 1
ATOM 679 C CA . TYR A 1 82 ? 4.933 9.150 8.526 1.00 90.75 82 TYR A CA 1
ATOM 680 C C . TYR A 1 82 ? 5.642 9.412 9.846 1.00 90.75 82 TYR A C 1
ATOM 682 O O . TYR A 1 82 ? 5.540 10.496 10.424 1.00 90.75 82 TYR A O 1
ATOM 690 N N . VAL A 1 83 ? 6.367 8.399 10.321 1.00 72.50 83 VAL A N 1
ATOM 691 C CA . VAL A 1 83 ? 7.129 8.501 11.565 1.00 72.50 83 VAL A CA 1
ATOM 692 C C . VAL A 1 83 ? 8.500 9.088 11.248 1.00 72.50 83 VAL A C 1
ATOM 694 O O . VAL A 1 83 ? 9.193 8.610 10.359 1.0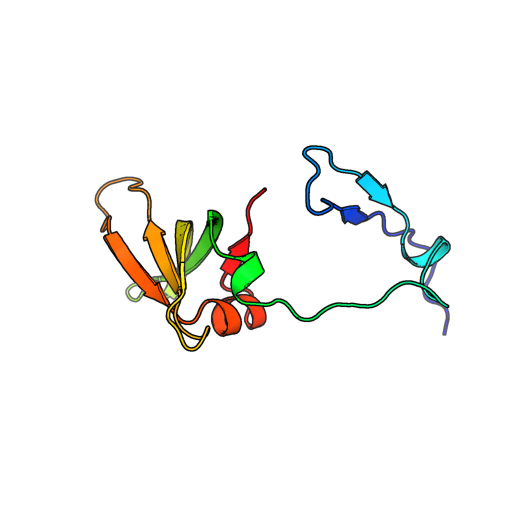0 72.50 83 VAL A O 1
ATOM 697 N N . GLU A 1 84 ? 8.865 10.113 12.008 1.00 64.88 84 GLU A N 1
ATOM 698 C CA . GLU A 1 84 ? 10.145 10.822 11.975 1.00 64.88 84 GLU A CA 1
ATOM 699 C C . GLU A 1 84 ? 11.340 9.850 12.101 1.00 64.88 84 GLU A C 1
ATOM 701 O O . GLU A 1 84 ? 11.506 9.195 13.134 1.00 64.88 84 GLU A O 1
ATOM 706 N N . GLU A 1 85 ? 12.201 9.782 11.082 1.00 56.06 85 GLU A N 1
ATOM 707 C CA . GLU A 1 85 ? 13.589 9.329 11.235 1.00 56.06 85 GLU A CA 1
ATOM 708 C C . GLU A 1 85 ? 14.528 10.485 10.849 1.00 56.06 85 GLU A C 1
ATOM 710 O O . GLU A 1 85 ? 14.840 10.685 9.682 1.00 56.06 85 GLU A O 1
ATOM 715 N N . GLY A 1 86 ? 14.982 11.271 11.834 1.00 61.91 86 GLY A N 1
ATOM 716 C CA . GLY A 1 86 ? 15.948 12.363 11.623 1.00 61.91 86 GLY A CA 1
ATOM 717 C C . GLY A 1 86 ? 15.325 13.763 11.503 1.00 61.91 86 GLY A C 1
ATOM 718 O O . GLY A 1 86 ? 14.382 14.071 12.222 1.00 61.91 86 GLY A O 1
ATOM 719 N N . ASP A 1 87 ? 15.899 14.615 10.641 1.00 52.91 87 ASP A N 1
ATOM 720 C CA . ASP A 1 87 ? 15.536 16.039 10.433 1.00 52.91 87 ASP A CA 1
ATOM 721 C C . ASP A 1 87 ? 14.484 16.254 9.315 1.00 52.91 87 ASP A C 1
ATOM 723 O O . ASP A 1 87 ? 14.249 17.380 8.867 1.00 52.91 87 ASP A O 1
ATOM 727 N N . GLU A 1 88 ? 13.857 15.184 8.828 1.00 56.22 88 GLU A N 1
ATOM 728 C CA . GLU A 1 88 ? 12.914 15.222 7.708 1.00 56.22 88 GLU A CA 1
ATOM 729 C C . GLU A 1 88 ? 11.438 15.248 8.148 1.00 56.22 88 GLU A C 1
ATOM 731 O O . GLU A 1 88 ? 11.074 14.837 9.248 1.00 56.22 88 GLU A O 1
ATOM 736 N N . VAL A 1 89 ? 10.586 15.798 7.274 1.00 55.28 89 VAL A N 1
ATOM 737 C CA . VAL A 1 89 ? 9.203 16.217 7.556 1.00 55.28 89 VAL A CA 1
ATOM 738 C C . VAL A 1 89 ? 8.341 15.064 8.092 1.00 55.28 89 VAL A C 1
ATOM 740 O O . VAL A 1 89 ? 7.906 14.197 7.337 1.00 55.28 89 VAL A O 1
ATOM 743 N N . SER A 1 90 ? 8.018 15.108 9.387 1.00 63.78 90 SER A N 1
ATOM 744 C CA . SER A 1 90 ? 6.925 14.336 9.982 1.00 63.78 90 SER A CA 1
ATOM 745 C C . SER A 1 90 ? 5.579 14.952 9.603 1.00 63.78 90 SER A C 1
ATOM 747 O O . SER A 1 90 ? 5.406 16.176 9.574 1.00 63.78 90 SER A O 1
ATOM 749 N N . GLY A 1 91 ? 4.596 14.113 9.277 1.00 77.50 91 GLY A N 1
ATOM 750 C CA . GLY A 1 91 ? 3.304 14.638 8.870 1.00 77.50 91 GLY A CA 1
ATOM 751 C C . GLY A 1 91 ? 2.277 13.605 8.449 1.00 77.50 91 GLY A C 1
ATOM 752 O O . GLY A 1 91 ? 2.586 12.485 8.045 1.00 77.50 91 GLY A O 1
ATOM 753 N N . ILE A 1 92 ? 1.027 14.055 8.520 1.00 85.00 92 ILE A N 1
ATOM 754 C CA . ILE A 1 92 ? -0.138 13.364 7.989 1.00 85.00 92 ILE A CA 1
ATOM 755 C C . ILE A 1 92 ? -0.358 13.868 6.561 1.00 85.00 92 ILE A C 1
ATOM 757 O O . ILE A 1 92 ? -0.675 15.043 6.371 1.00 85.00 92 ILE A O 1
ATOM 761 N N . ILE A 1 93 ? -0.178 12.997 5.569 1.00 91.69 93 ILE A N 1
ATOM 762 C CA . ILE A 1 93 ? -0.235 13.346 4.141 1.00 91.69 93 ILE A CA 1
ATOM 763 C C . ILE A 1 93 ? -1.180 12.390 3.407 1.00 91.69 93 ILE A C 1
ATOM 765 O O . ILE A 1 93 ? -1.285 11.216 3.764 1.00 91.69 93 ILE A O 1
ATOM 769 N N . GLU A 1 94 ? -1.881 12.893 2.391 1.00 94.50 94 GLU A N 1
ATOM 770 C CA . GLU A 1 94 ? -2.787 12.106 1.550 1.00 94.50 94 GLU A CA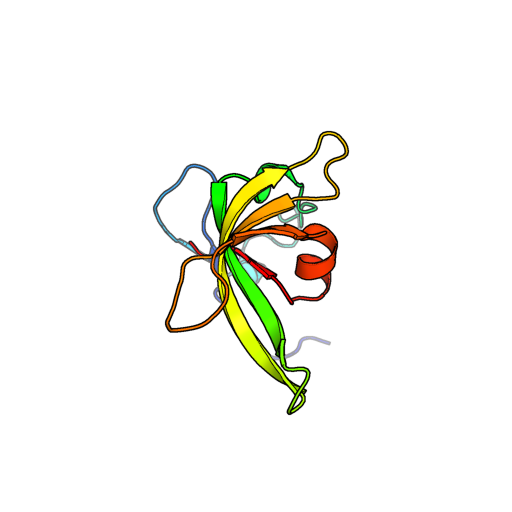 1
ATOM 771 C C . GLU A 1 94 ? -2.098 11.626 0.266 1.00 94.50 94 GLU A C 1
ATOM 773 O O . GLU A 1 94 ? -1.504 12.433 -0.446 1.00 94.50 94 GLU A O 1
ATOM 778 N N . TYR A 1 95 ? -2.213 10.330 -0.040 1.00 95.00 95 TYR A N 1
ATOM 779 C CA . TYR A 1 95 ? -1.625 9.700 -1.230 1.00 95.00 95 TYR A CA 1
ATOM 780 C C . TYR A 1 95 ? -2.575 8.692 -1.890 1.00 95.00 95 TYR A C 1
ATOM 782 O O . TYR A 1 95 ? -3.354 8.044 -1.180 1.00 95.00 95 TYR A O 1
ATOM 790 N N . PRO A 1 96 ? -2.501 8.503 -3.220 1.00 95.31 96 PRO A N 1
ATOM 791 C CA . PRO A 1 96 ? -3.241 7.472 -3.937 1.00 95.31 96 PRO A CA 1
ATOM 792 C C . PRO A 1 96 ? -2.582 6.086 -3.813 1.00 95.31 96 PRO A C 1
ATOM 794 O O . PRO A 1 96 ? -2.239 5.457 -4.806 1.00 95.31 96 PRO A O 1
ATOM 797 N N . LEU A 1 97 ? -2.461 5.556 -2.588 1.00 94.62 97 LEU A N 1
ATOM 798 C CA . LEU A 1 97 ? -1.657 4.351 -2.304 1.00 94.62 97 LEU A CA 1
ATOM 799 C C . LEU A 1 97 ? -2.047 3.084 -3.079 1.00 94.62 97 LEU A C 1
ATOM 801 O O . LEU A 1 97 ? -1.276 2.128 -3.081 1.00 94.62 97 LEU A O 1
ATOM 805 N N . LEU A 1 98 ? -3.245 3.012 -3.667 1.00 93.12 98 LEU A N 1
ATOM 806 C CA . LEU A 1 98 ? -3.589 1.893 -4.547 1.00 93.12 98 LEU A CA 1
ATOM 807 C C . LEU A 1 98 ? -2.771 1.941 -5.836 1.00 93.12 98 LEU A C 1
ATOM 809 O O . LEU A 1 98 ? -2.264 0.900 -6.241 1.00 93.12 98 LEU A O 1
ATOM 813 N N . ASP A 1 99 ? -2.614 3.121 -6.430 1.00 93.38 99 ASP A N 1
ATOM 814 C CA . ASP A 1 99 ? -1.791 3.316 -7.622 1.00 93.38 99 ASP A CA 1
ATOM 815 C C . ASP A 1 99 ? -0.318 3.085 -7.258 1.00 93.38 99 ASP A C 1
ATOM 817 O O . ASP A 1 99 ? 0.328 2.218 -7.846 1.00 93.38 99 ASP A O 1
ATOM 821 N N . ASP A 1 100 ? 0.152 3.70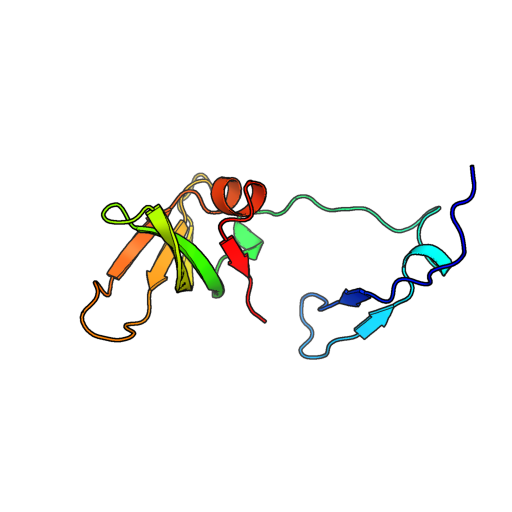4 -6.168 1.00 94.50 100 ASP A N 1
ATOM 822 C CA . ASP A 1 100 ? 1.522 3.529 -5.664 1.00 94.50 100 ASP A CA 1
ATOM 823 C C . ASP A 1 100 ? 1.832 2.046 -5.347 1.00 94.50 100 ASP A C 1
ATOM 825 O O . ASP A 1 100 ? 2.936 1.546 -5.565 1.00 94.50 100 ASP A O 1
ATOM 829 N N . TYR A 1 101 ? 0.855 1.280 -4.847 1.00 92.06 101 TYR A N 1
ATOM 830 C CA . TYR A 1 101 ? 1.012 -0.159 -4.613 1.00 92.06 101 TYR A CA 1
ATOM 831 C C . TYR A 1 101 ? 1.096 -0.962 -5.914 1.00 92.06 101 TYR A C 1
ATOM 833 O O . TYR A 1 101 ? 1.896 -1.896 -6.004 1.00 92.06 101 TYR A O 1
ATOM 841 N N . MET A 1 102 ? 0.289 -0.612 -6.919 1.00 89.81 102 MET A N 1
ATOM 842 C CA . MET A 1 102 ? 0.337 -1.244 -8.241 1.00 89.81 102 MET A CA 1
ATOM 843 C C . MET A 1 102 ? 1.674 -0.981 -8.945 1.00 89.81 102 MET A C 1
ATOM 845 O O . MET A 1 102 ? 2.186 -1.873 -9.628 1.00 89.81 102 MET A O 1
ATOM 849 N N . ASP A 1 103 ? 2.274 0.181 -8.690 1.00 93.44 103 ASP A N 1
ATOM 850 C CA . ASP A 1 103 ? 3.577 0.584 -9.221 1.00 93.44 103 ASP A CA 1
ATOM 851 C C . ASP A 1 103 ? 4.767 0.080 -8.374 1.00 93.44 103 ASP A C 1
ATOM 853 O O . ASP A 1 103 ? 5.926 0.234 -8.753 1.00 93.44 103 ASP A O 1
ATOM 857 N N . ASN A 1 104 ? 4.501 -0.673 -7.298 1.00 91.44 104 ASN A N 1
ATOM 858 C CA . ASN A 1 104 ? 5.482 -1.201 -6.334 1.00 91.44 104 ASN A CA 1
ATOM 859 C C . ASN A 1 104 ? 6.235 -0.130 -5.53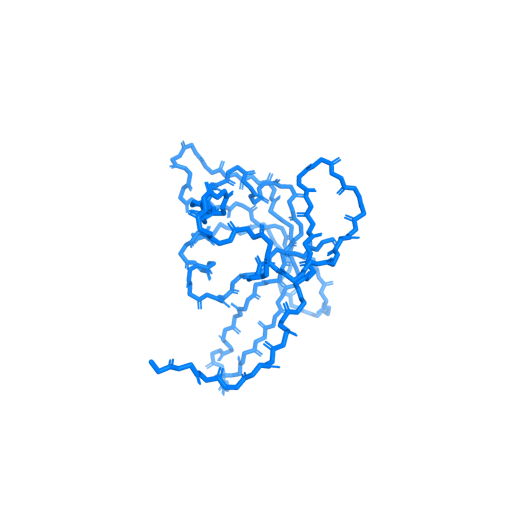3 1.00 91.44 104 ASN A C 1
ATOM 861 O O . ASN A 1 104 ? 7.310 -0.415 -5.000 1.00 91.44 104 ASN A O 1
ATOM 865 N N . GLU A 1 105 ? 5.657 1.056 -5.398 1.00 95.50 105 GLU A N 1
ATOM 866 C CA . GLU A 1 105 ? 6.179 2.178 -4.619 1.00 95.50 105 GLU A CA 1
ATOM 867 C C . GLU A 1 105 ? 5.708 2.115 -3.158 1.00 95.50 105 GLU A C 1
ATOM 869 O O . GLU A 1 105 ? 6.312 2.715 -2.279 1.00 95.50 105 GLU A O 1
ATOM 874 N N . VAL A 1 106 ? 4.690 1.307 -2.843 1.00 94.44 106 VAL A N 1
ATOM 875 C CA . VAL A 1 106 ? 4.220 1.083 -1.465 1.00 94.44 106 VAL A CA 1
ATOM 876 C C . VAL A 1 106 ? 4.218 -0.394 -1.105 1.00 94.44 106 VAL A C 1
ATOM 878 O O . VAL A 1 106 ? 3.794 -1.258 -1.873 1.00 94.44 106 VAL A O 1
ATOM 881 N N . ARG A 1 107 ? 4.643 -0.707 0.124 1.00 92.31 107 ARG A N 1
ATOM 882 C CA . ARG A 1 107 ? 4.630 -2.070 0.673 1.00 92.31 107 ARG A CA 1
ATOM 883 C C . ARG A 1 107 ? 3.969 -2.100 2.038 1.00 92.31 107 ARG A C 1
ATOM 885 O O . ARG A 1 107 ? 4.334 -1.340 2.924 1.00 92.31 107 ARG A O 1
ATOM 892 N N . ILE A 1 108 ? 3.040 -3.032 2.243 1.00 90.00 108 ILE A N 1
ATOM 893 C CA . ILE A 1 108 ? 2.447 -3.285 3.562 1.00 90.00 108 ILE A CA 1
ATOM 894 C C . ILE A 1 108 ? 3.428 -4.108 4.407 1.00 90.00 108 ILE A C 1
ATOM 896 O O . ILE A 1 108 ? 3.754 -5.245 4.060 1.00 90.00 108 ILE A O 1
ATOM 900 N N . VAL A 1 109 ? 3.856 -3.560 5.547 1.00 86.31 109 VAL A N 1
ATOM 901 C CA . VAL A 1 109 ? 4.753 -4.231 6.503 1.00 86.31 109 VAL A CA 1
ATOM 902 C C . VAL A 1 109 ? 3.960 -4.932 7.612 1.00 86.31 109 VAL A C 1
ATOM 904 O O . VAL A 1 109 ? 2.948 -4.434 8.117 1.00 86.31 109 VAL A O 1
ATOM 907 N N . ALA A 1 110 ? 4.399 -6.149 7.944 1.00 67.31 110 ALA A N 1
ATOM 908 C CA . ALA A 1 110 ? 3.683 -7.112 8.785 1.00 67.31 110 ALA A CA 1
ATOM 909 C C . ALA A 1 110 ? 3.900 -6.940 10.293 1.00 67.31 110 ALA A C 1
ATOM 911 O O . ALA A 1 110 ? 5.003 -6.548 10.718 1.00 67.31 110 ALA A O 1
#

Foldseek 3Di:
DDDDDDQDWDWDDDPPDPDIDIDSCVVPPDPDHDDDDQDFLVNQAQFKKWAWDQDPPPRDIDTFIWHFHDADPVRQWTFIFTDDDPPDDTDTDIDRVSVCVVVVRMDTDD

Radius of gyration: 17.5 Å; chains: 1; bounding box: 35×44×36 Å

Organism: Atractosteus spatula (NCBI:txid7917)

Sequence (110 aa):
MRLGGQEYIFKIKYDGFRKMWWFALWKNCMDSYLELLPVSAEHFVGKKVEHMFVSSEDGSECWWPGRVVNVNRTGDLFVVDYVEEGDEVSGIIEYPLLDDYMDNEVRIVA

Secondary structure (DSSP, 8-state):
-------PPEEEPPTT-S--EEE-HHHHTTTTT---PPPPGGGTTT-EEEEEEE-TTT--EEEEEEEEEEE-TTSS-EEEEEPP-SSS--EEEEE-HHHHHHTT-EEEE-